Protein AF-K6YS62-F1 (afdb_monomer)

Structure (mmCIF, N/CA/C/O backbone):
data_AF-K6YS62-F1
#
_entry.id   AF-K6YS62-F1
#
loop_
_atom_site.group_PDB
_atom_site.id
_atom_site.type_symbol
_atom_site.label_atom_id
_atom_site.label_alt_id
_atom_site.label_comp_id
_atom_site.label_asym_id
_atom_site.label_entity_id
_atom_site.label_seq_id
_atom_site.pdbx_PDB_ins_code
_atom_site.Cartn_x
_atom_site.Cartn_y
_atom_site.Cartn_z
_atom_site.occupancy
_atom_site.B_iso_or_equiv
_atom_site.auth_seq_id
_atom_site.auth_comp_id
_atom_site.auth_asym_id
_atom_site.auth_atom_id
_atom_site.pdbx_PDB_model_num
ATOM 1 N N . MET A 1 1 ? -20.006 2.395 -4.637 1.00 60.44 1 MET A N 1
ATOM 2 C CA . MET A 1 1 ? -19.168 1.304 -5.194 1.00 60.44 1 MET A CA 1
ATOM 3 C C . MET A 1 1 ? -18.033 1.831 -6.076 1.00 60.44 1 MET A C 1
ATOM 5 O O . MET A 1 1 ? -16.955 1.257 -6.033 1.00 60.44 1 MET A O 1
ATOM 9 N N . GLU A 1 2 ? -18.225 2.930 -6.817 1.00 69.44 2 GLU A N 1
ATOM 10 C CA . GLU A 1 2 ? -17.193 3.545 -7.678 1.00 69.44 2 GLU A CA 1
ATOM 11 C C . GLU A 1 2 ? -15.904 3.964 -6.936 1.00 69.44 2 GLU A C 1
ATOM 13 O O . GLU A 1 2 ? -14.799 3.771 -7.443 1.00 69.44 2 GLU A O 1
ATOM 18 N N . ASP A 1 3 ? -16.038 4.430 -5.692 1.00 81.31 3 ASP A N 1
ATOM 19 C CA . ASP A 1 3 ? -14.930 4.899 -4.848 1.00 81.31 3 ASP A CA 1
ATOM 20 C C . ASP A 1 3 ? -13.915 3.796 -4.471 1.00 81.31 3 ASP A C 1
ATOM 22 O O . ASP A 1 3 ? -12.702 3.977 -4.579 1.00 81.31 3 ASP A O 1
ATOM 26 N N . VAL A 1 4 ? -14.391 2.589 -4.135 1.00 86.06 4 VAL A N 1
ATOM 27 C CA . VAL A 1 4 ? -13.523 1.457 -3.750 1.00 86.06 4 VAL A CA 1
ATOM 28 C C . VAL A 1 4 ? -12.637 1.016 -4.915 1.00 86.06 4 VAL A C 1
ATOM 30 O O . VAL A 1 4 ? -11.439 0.791 -4.739 1.00 86.06 4 VAL A O 1
ATOM 33 N N . ALA A 1 5 ? -13.206 0.931 -6.120 1.00 88.81 5 ALA A N 1
ATOM 34 C CA . ALA A 1 5 ? -12.458 0.564 -7.317 1.00 88.81 5 ALA A CA 1
ATOM 35 C C . ALA A 1 5 ? -11.406 1.626 -7.672 1.00 88.81 5 ALA A C 1
ATOM 37 O O . ALA A 1 5 ? -10.295 1.288 -8.082 1.00 88.81 5 ALA A O 1
ATOM 38 N N . GLN A 1 6 ? -11.725 2.909 -7.482 1.00 92.69 6 GLN A N 1
ATOM 39 C CA . GLN A 1 6 ? -10.780 3.992 -7.732 1.00 92.69 6 GLN A CA 1
ATOM 40 C C . GLN A 1 6 ? -9.634 4.011 -6.713 1.00 92.69 6 GLN A C 1
ATOM 42 O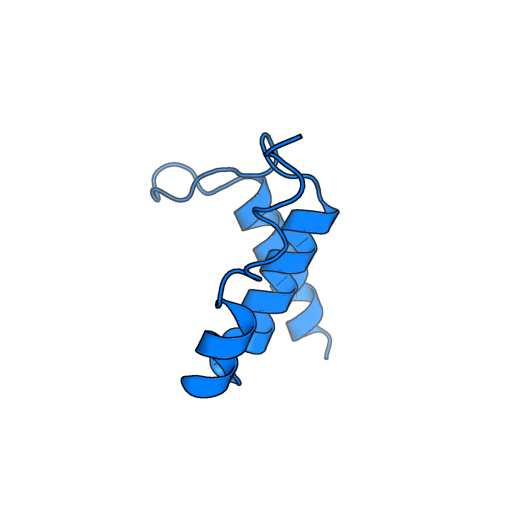 O . GLN A 1 6 ? -8.469 4.135 -7.101 1.00 92.69 6 GLN A O 1
ATOM 47 N N . SER A 1 7 ? -9.943 3.810 -5.430 1.00 94.12 7 SER A N 1
ATOM 48 C CA . SER A 1 7 ? -8.947 3.634 -4.369 1.00 94.12 7 SER A CA 1
ATOM 49 C C . SER A 1 7 ? -8.023 2.443 -4.659 1.00 94.12 7 SER A C 1
ATOM 51 O O . SER A 1 7 ? -6.801 2.574 -4.585 1.00 94.12 7 SER A O 1
ATOM 53 N N . ALA A 1 8 ? -8.574 1.315 -5.123 1.00 95.38 8 ALA A N 1
ATOM 54 C CA . ALA A 1 8 ? -7.795 0.132 -5.490 1.00 95.38 8 ALA A CA 1
ATOM 55 C C . ALA A 1 8 ? -6.774 0.418 -6.604 1.00 95.38 8 ALA A C 1
ATOM 57 O O . ALA A 1 8 ? -5.599 0.073 -6.483 1.00 95.38 8 ALA A O 1
ATOM 58 N N . ARG A 1 9 ? -7.198 1.109 -7.671 1.00 96.69 9 ARG A N 1
ATOM 59 C CA . ARG A 1 9 ? -6.310 1.512 -8.778 1.00 96.69 9 ARG A CA 1
ATOM 60 C C . ARG A 1 9 ? -5.221 2.478 -8.316 1.00 96.69 9 ARG A C 1
ATOM 62 O O . ARG A 1 9 ? -4.074 2.354 -8.741 1.00 96.69 9 ARG A O 1
ATOM 69 N N . LYS A 1 10 ? -5.561 3.426 -7.436 1.00 96.56 10 LYS A N 1
ATOM 70 C CA . LYS A 1 10 ? -4.588 4.358 -6.851 1.00 96.56 10 LYS A CA 1
ATOM 71 C C . LYS A 1 10 ? -3.543 3.609 -6.023 1.00 96.56 10 LYS A C 1
ATOM 73 O O . LYS A 1 10 ? -2.351 3.847 -6.203 1.00 96.56 10 LYS A O 1
ATOM 78 N N . ASN A 1 11 ? -3.978 2.682 -5.172 1.00 96.38 11 ASN A N 1
ATOM 79 C CA . ASN A 1 11 ? -3.085 1.865 -4.352 1.00 96.38 11 ASN A CA 1
ATOM 80 C C . ASN A 1 11 ? -2.169 1.002 -5.222 1.00 96.38 11 ASN A C 1
ATOM 82 O O . ASN A 1 11 ? -0.963 0.987 -4.996 1.00 96.38 11 ASN A O 1
ATOM 86 N N . PHE A 1 12 ? -2.710 0.369 -6.268 1.00 97.69 12 PHE A N 1
ATOM 87 C CA . PHE A 1 12 ? -1.913 -0.359 -7.254 1.00 97.69 12 PHE A CA 1
ATOM 88 C C . PHE A 1 12 ? -0.815 0.530 -7.850 1.00 97.69 12 PHE A C 1
ATOM 90 O O . PHE A 1 12 ? 0.357 0.154 -7.860 1.00 97.69 12 PHE A O 1
ATOM 97 N N . TRP A 1 13 ? -1.172 1.734 -8.308 1.00 97.69 13 TRP A N 1
ATOM 98 C CA . TRP A 1 13 ? -0.213 2.643 -8.931 1.00 97.69 13 TRP A CA 1
ATOM 99 C C . TRP A 1 13 ? 0.898 3.065 -7.964 1.00 97.69 13 TRP A C 1
ATOM 101 O O . TRP A 1 13 ? 2.071 3.035 -8.340 1.00 97.69 13 TRP A O 1
ATOM 111 N N . VAL A 1 14 ? 0.535 3.403 -6.722 1.00 97.38 14 VAL A N 1
ATOM 112 C CA . VAL A 1 14 ? 1.481 3.793 -5.666 1.00 97.38 14 VAL A CA 1
ATOM 113 C C . VAL A 1 14 ? 2.410 2.641 -5.296 1.00 97.38 14 VAL A C 1
ATOM 115 O O . VAL A 1 14 ? 3.610 2.854 -5.187 1.00 97.38 14 VAL A O 1
ATOM 118 N N . ILE A 1 15 ? 1.901 1.419 -5.143 1.00 96.25 15 ILE A N 1
ATOM 119 C CA . ILE A 1 15 ? 2.727 0.251 -4.805 1.00 96.25 15 ILE A CA 1
ATOM 120 C C . ILE A 1 15 ? 3.669 -0.102 -5.967 1.00 96.25 15 ILE A C 1
ATOM 122 O O . ILE A 1 15 ? 4.853 -0.384 -5.765 1.00 96.25 15 ILE A O 1
ATOM 126 N N . LYS A 1 16 ? 3.173 -0.032 -7.206 1.00 97.81 16 LYS A N 1
ATOM 127 C CA . LYS A 1 16 ? 3.963 -0.338 -8.402 1.00 97.81 16 LYS A CA 1
ATOM 128 C C . LYS A 1 16 ? 5.115 0.649 -8.601 1.00 97.81 16 LYS A C 1
ATOM 130 O O . LYS A 1 16 ? 6.233 0.223 -8.890 1.00 97.81 16 LYS A O 1
ATOM 135 N N . HIS A 1 17 ? 4.871 1.946 -8.427 1.00 97.50 17 HIS A N 1
ATOM 136 C CA . HIS A 1 17 ? 5.837 2.993 -8.788 1.00 97.50 17 HIS A CA 1
ATOM 137 C C . HIS A 1 17 ? 6.529 3.660 -7.597 1.00 97.50 17 HIS A C 1
ATOM 139 O O . HIS A 1 17 ? 7.523 4.360 -7.791 1.00 97.50 17 HIS A O 1
ATOM 145 N N . GLY A 1 18 ? 6.040 3.438 -6.379 1.00 96.12 18 GLY A N 1
ATOM 146 C CA . GLY A 1 18 ? 6.481 4.153 -5.191 1.00 96.12 18 GLY A CA 1
ATOM 147 C C . GLY A 1 18 ? 6.105 5.634 -5.222 1.00 96.12 18 GLY A C 1
ATOM 148 O O . GLY A 1 18 ? 5.399 6.121 -6.109 1.00 96.12 18 GLY A O 1
ATOM 149 N N . ILE A 1 19 ? 6.603 6.373 -4.232 1.00 95.94 19 ILE A N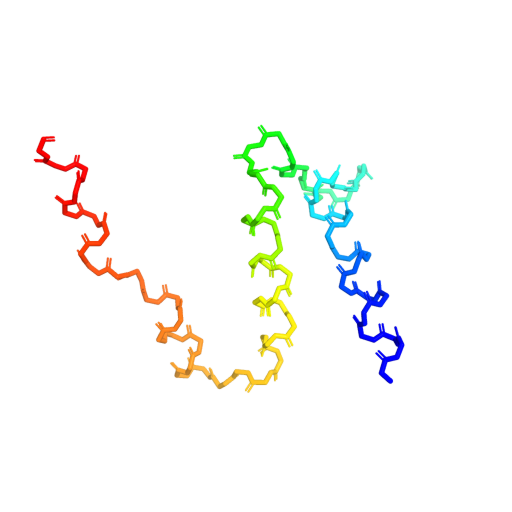 1
ATOM 150 C CA . ILE A 1 19 ? 6.469 7.831 -4.161 1.00 95.94 19 ILE A CA 1
ATOM 151 C C . ILE A 1 19 ? 7.853 8.409 -3.863 1.00 95.94 19 ILE A C 1
ATOM 153 O O . ILE A 1 19 ? 8.509 8.074 -2.874 1.00 95.94 19 ILE A O 1
ATOM 157 N N . LYS A 1 20 ? 8.323 9.290 -4.749 1.00 94.19 20 LYS A N 1
ATOM 158 C CA . LYS A 1 20 ? 9.639 9.921 -4.622 1.00 94.19 20 LYS A CA 1
ATOM 159 C C . LYS A 1 20 ? 9.710 10.739 -3.328 1.00 94.19 20 LYS A C 1
ATOM 161 O O . LYS A 1 20 ? 8.786 11.481 -3.018 1.00 94.19 20 LYS A O 1
ATOM 166 N N . ALA A 1 21 ? 10.830 10.623 -2.614 1.00 94.69 21 ALA A N 1
ATO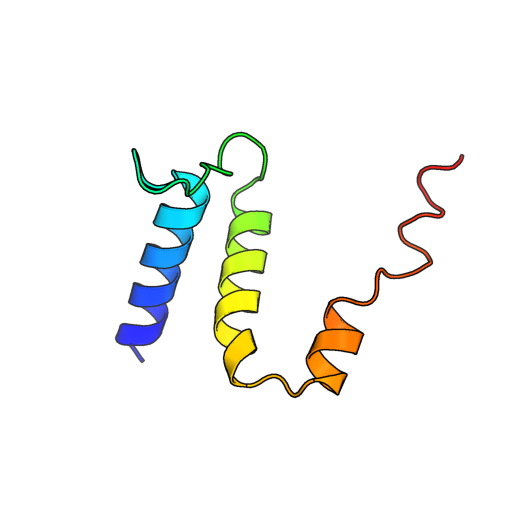M 167 C CA . ALA A 1 21 ? 11.111 11.346 -1.369 1.00 94.69 21 ALA A CA 1
ATOM 168 C C . ALA A 1 21 ? 10.148 11.073 -0.189 1.00 94.69 21 ALA A C 1
ATOM 170 O O . ALA A 1 21 ? 10.207 11.790 0.802 1.00 94.69 21 ALA A O 1
ATOM 171 N N . SER A 1 22 ? 9.312 10.026 -0.242 1.00 94.50 22 SER A N 1
ATOM 172 C CA . SER A 1 22 ? 8.457 9.624 0.892 1.00 94.50 22 SER A CA 1
ATOM 173 C C . SER A 1 22 ? 8.954 8.376 1.632 1.00 94.50 22 SER A C 1
ATOM 175 O O . SER A 1 22 ? 8.292 7.904 2.551 1.00 94.50 22 SER A O 1
ATOM 177 N N . GLY A 1 23 ? 10.052 7.772 1.167 1.00 92.88 23 GLY A N 1
ATOM 178 C CA . GLY A 1 23 ? 10.496 6.451 1.617 1.00 92.88 23 GLY A CA 1
ATOM 179 C C . GLY A 1 23 ? 9.657 5.280 1.085 1.00 92.88 23 GLY A C 1
ATOM 180 O O . GLY A 1 23 ? 10.000 4.140 1.373 1.00 92.88 23 GLY A O 1
ATOM 181 N N . MET A 1 24 ? 8.603 5.524 0.290 1.00 93.81 24 MET A N 1
ATOM 182 C CA . MET A 1 24 ? 7.790 4.460 -0.312 1.00 93.81 24 MET A CA 1
ATOM 183 C C . MET A 1 24 ? 8.529 3.846 -1.515 1.00 93.81 24 MET A C 1
ATOM 185 O O . MET A 1 24 ? 8.706 4.538 -2.527 1.00 93.81 24 MET A O 1
ATOM 189 N N . PRO A 1 25 ? 8.957 2.572 -1.447 1.00 93.62 25 PRO A N 1
ATOM 190 C CA . PRO A 1 25 ? 9.662 1.917 -2.544 1.00 93.62 25 PRO A CA 1
ATOM 191 C C . PRO A 1 25 ? 8.739 1.622 -3.736 1.00 93.62 25 PRO A C 1
ATOM 193 O O . PRO A 1 25 ? 7.526 1.496 -3.592 1.00 93.62 25 PRO A O 1
ATOM 196 N N . ALA A 1 26 ? 9.340 1.468 -4.918 1.00 96.12 26 ALA A N 1
ATOM 197 C CA . ALA A 1 26 ? 8.659 0.993 -6.121 1.00 96.12 26 ALA A CA 1
ATOM 198 C C . ALA A 1 26 ? 8.798 -0.530 -6.240 1.00 96.12 26 ALA A C 1
ATOM 200 O O . ALA A 1 26 ? 9.916 -1.026 -6.400 1.00 96.12 26 ALA A O 1
ATOM 201 N N . TRP A 1 27 ? 7.691 -1.276 -6.199 1.00 95.69 27 TRP A N 1
ATOM 202 C CA . TRP A 1 27 ? 7.726 -2.745 -6.273 1.00 95.69 27 TRP A CA 1
ATOM 203 C C . TRP A 1 27 ? 7.468 -3.318 -7.663 1.00 95.69 27 TRP A C 1
ATOM 205 O O . TRP A 1 27 ? 7.749 -4.489 -7.887 1.00 95.69 27 TRP A O 1
ATOM 215 N N . GLY A 1 28 ? 7.067 -2.501 -8.639 1.00 94.31 28 GLY A N 1
ATOM 216 C CA . GLY A 1 28 ? 6.842 -2.944 -10.020 1.00 94.31 28 GLY A CA 1
ATOM 217 C C . GLY A 1 28 ? 8.079 -3.483 -10.744 1.00 94.31 28 GLY A C 1
ATOM 218 O O . GLY A 1 28 ? 7.952 -4.041 -11.826 1.00 94.31 28 GLY A O 1
ATOM 219 N N . LYS A 1 29 ? 9.280 -3.303 -10.177 1.00 92.06 29 LYS A N 1
ATOM 220 C CA . LYS A 1 29 ? 10.525 -3.889 -10.702 1.00 92.06 29 LYS A CA 1
ATOM 221 C C . LYS A 1 29 ? 10.816 -5.285 -10.152 1.00 92.06 29 LYS A C 1
ATOM 223 O O . LYS A 1 29 ? 11.586 -6.015 -10.762 1.00 92.06 29 LYS A O 1
ATOM 228 N N . THR A 1 30 ? 10.269 -5.623 -8.987 1.00 92.94 30 THR A N 1
ATOM 229 C CA . THR A 1 30 ? 10.564 -6.870 -8.263 1.00 92.94 30 THR A CA 1
ATOM 230 C C . THR A 1 30 ? 9.351 -7.790 -8.145 1.00 92.94 30 THR A C 1
ATOM 232 O O . THR A 1 30 ? 9.514 -8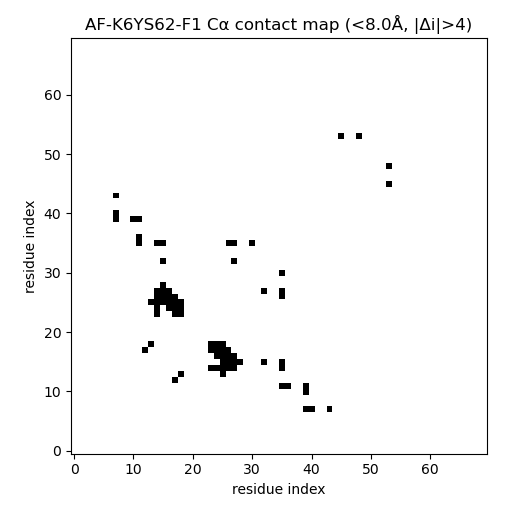.957 -7.815 1.00 92.94 30 THR A O 1
ATOM 235 N N . HIS A 1 31 ? 8.147 -7.277 -8.398 1.00 94.44 31 HIS A N 1
ATOM 236 C CA . HIS A 1 31 ? 6.876 -7.981 -8.276 1.00 94.44 31 HIS A CA 1
ATOM 237 C C . HIS A 1 31 ? 6.051 -7.754 -9.545 1.00 94.44 31 HIS A C 1
ATOM 239 O O . HIS A 1 31 ? 6.009 -6.636 -10.064 1.00 94.44 31 HIS A O 1
ATOM 245 N N . ASP A 1 32 ? 5.389 -8.806 -10.027 1.00 96.12 32 ASP A N 1
ATOM 246 C CA . ASP A 1 32 ? 4.443 -8.696 -11.134 1.00 96.12 32 ASP A CA 1
ATOM 247 C C . ASP A 1 32 ? 3.124 -8.024 -10.707 1.00 96.12 32 ASP A C 1
ATOM 249 O O . ASP A 1 32 ? 2.826 -7.828 -9.522 1.00 96.12 32 ASP A O 1
ATOM 253 N N . ASP A 1 33 ? 2.312 -7.659 -11.699 1.00 96.50 33 ASP A N 1
ATOM 254 C CA . ASP A 1 33 ? 1.049 -6.961 -11.467 1.00 96.50 33 ASP A CA 1
ATOM 255 C C . ASP A 1 33 ? 0.052 -7.811 -10.668 1.00 96.50 33 ASP A C 1
ATOM 257 O O . ASP A 1 33 ? -0.710 -7.262 -9.873 1.00 96.50 33 ASP A O 1
ATOM 261 N N . GLN A 1 34 ? 0.069 -9.139 -10.825 1.00 96.38 34 GLN A N 1
ATOM 262 C CA . GLN A 1 34 ? -0.822 -10.040 -10.092 1.00 96.38 34 GLN A CA 1
ATOM 263 C C . GLN A 1 34 ? -0.507 -10.016 -8.594 1.00 96.38 34 GLN A C 1
ATOM 265 O O . GLN A 1 34 ? -1.410 -9.900 -7.762 1.00 96.38 34 GLN A O 1
ATOM 270 N N . ARG A 1 35 ? 0.776 -10.068 -8.238 1.00 95.06 35 ARG A N 1
ATOM 271 C CA . ARG A 1 35 ? 1.238 -9.995 -6.856 1.00 95.06 35 ARG A CA 1
ATOM 272 C C . ARG A 1 35 ? 0.976 -8.620 -6.246 1.00 95.06 35 ARG A C 1
ATOM 274 O O . ARG A 1 35 ? 0.566 -8.549 -5.089 1.00 95.06 35 ARG A O 1
ATOM 281 N N . ILE A 1 36 ? 1.117 -7.538 -7.014 1.00 96.38 36 ILE A N 1
ATOM 282 C CA . ILE A 1 36 ? 0.742 -6.189 -6.556 1.00 96.38 36 ILE A CA 1
ATOM 283 C C . ILE A 1 36 ? -0.774 -6.095 -6.315 1.00 96.38 36 ILE A C 1
ATOM 285 O O . ILE A 1 36 ? -1.200 -5.546 -5.299 1.00 96.38 36 ILE A O 1
ATOM 289 N N . TRP A 1 37 ? -1.609 -6.670 -7.185 1.00 97.00 37 TRP A N 1
ATOM 290 C CA . TRP A 1 37 ? -3.058 -6.727 -6.963 1.00 97.00 37 TRP A CA 1
ATOM 291 C C . TRP A 1 37 ? -3.442 -7.541 -5.724 1.00 97.00 37 TRP A C 1
ATOM 293 O O . TRP A 1 37 ? -4.340 -7.127 -4.989 1.00 97.00 37 TRP A O 1
ATOM 303 N N . ALA A 1 38 ? -2.742 -8.643 -5.439 1.00 94.75 38 ALA A N 1
ATOM 304 C CA . ALA A 1 38 ? -2.941 -9.404 -4.206 1.00 94.75 38 ALA A CA 1
ATOM 305 C C . ALA A 1 38 ? -2.643 -8.555 -2.954 1.00 94.75 38 ALA A C 1
ATOM 307 O O . ALA A 1 38 ? -3.409 -8.589 -1.991 1.00 94.75 38 ALA A O 1
ATOM 308 N N . MET A 1 39 ? -1.593 -7.723 -2.989 1.00 94.50 39 MET A N 1
ATOM 309 C CA . MET A 1 39 ? -1.299 -6.764 -1.914 1.00 94.50 39 MET A CA 1
ATOM 310 C C . MET A 1 39 ? -2.403 -5.709 -1.766 1.00 94.50 39 MET A C 1
ATOM 312 O O . MET A 1 39 ? -2.813 -5.409 -0.648 1.00 94.50 39 MET A O 1
ATOM 316 N N . VAL A 1 40 ? -2.927 -5.167 -2.872 1.00 95.94 40 VAL A N 1
ATOM 317 C CA . VAL A 1 40 ? -4.052 -4.213 -2.835 1.00 95.94 40 VAL A CA 1
ATOM 318 C C . VAL A 1 40 ? -5.289 -4.847 -2.196 1.00 95.94 40 VAL A C 1
ATOM 320 O O . VAL A 1 40 ? -5.901 -4.231 -1.324 1.00 95.94 40 VAL A O 1
ATOM 323 N N . ALA A 1 41 ? -5.634 -6.076 -2.584 1.00 93.69 41 ALA A N 1
ATOM 324 C CA . ALA A 1 41 ? -6.764 -6.805 -2.013 1.00 93.69 41 ALA A CA 1
ATOM 325 C C . ALA A 1 41 ? -6.573 -7.075 -0.512 1.00 93.69 41 ALA A C 1
A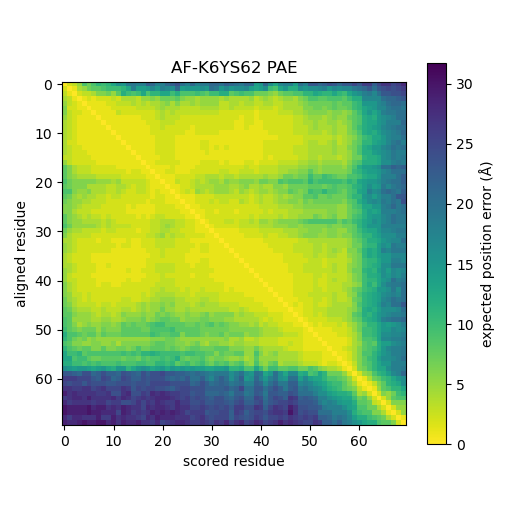TOM 327 O O . ALA A 1 41 ? -7.511 -6.926 0.271 1.00 93.69 41 ALA A O 1
ATOM 328 N N . PHE A 1 42 ? -5.348 -7.408 -0.095 1.00 91.88 42 PHE A N 1
ATOM 329 C CA . PHE A 1 42 ? -5.009 -7.565 1.316 1.00 91.88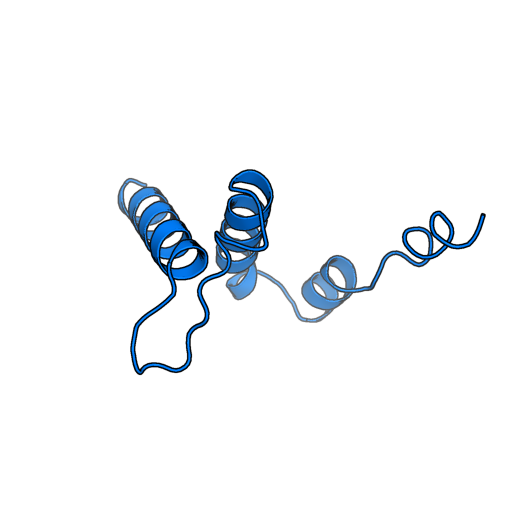 42 PHE A CA 1
ATOM 330 C C . PHE A 1 42 ? -5.192 -6.257 2.100 1.00 91.88 42 PHE A C 1
ATOM 332 O O . PHE A 1 42 ? -5.864 -6.255 3.128 1.00 91.88 42 PHE A O 1
ATOM 339 N N . LEU A 1 43 ? -4.679 -5.130 1.594 1.00 91.81 43 LEU A N 1
ATOM 340 C CA . LEU A 1 43 ? -4.829 -3.820 2.242 1.00 91.81 43 LEU A CA 1
ATOM 341 C C . LEU A 1 43 ? -6.294 -3.382 2.375 1.00 91.81 43 LEU A C 1
ATOM 343 O O . LEU A 1 43 ? -6.635 -2.708 3.341 1.00 91.81 43 LEU A O 1
ATOM 347 N N . GLN A 1 44 ? -7.160 -3.761 1.432 1.00 91.81 44 GLN A N 1
ATOM 348 C CA . GLN A 1 44 ? -8.597 -3.487 1.524 1.00 91.81 44 GLN A CA 1
ATOM 349 C C . GLN A 1 44 ? -9.286 -4.305 2.617 1.00 91.81 44 GLN A C 1
ATOM 351 O O . GLN A 1 44 ? -10.185 -3.793 3.273 1.00 91.81 44 GLN A O 1
ATOM 356 N N . ARG A 1 45 ? -8.862 -5.557 2.814 1.00 90.56 45 ARG A N 1
ATOM 357 C CA . ARG A 1 45 ? -9.385 -6.438 3.867 1.00 90.56 45 ARG A CA 1
ATOM 358 C C . ARG A 1 45 ? -8.846 -6.064 5.245 1.00 90.56 45 ARG A C 1
ATOM 360 O O . ARG A 1 45 ? -9.524 -6.301 6.232 1.00 90.56 45 ARG A O 1
ATOM 367 N N . LEU A 1 46 ? -7.645 -5.484 5.322 1.00 91.06 46 LEU A N 1
ATOM 368 C CA . LEU A 1 46 ? -6.920 -5.241 6.573 1.00 91.06 46 LEU A CA 1
ATOM 369 C C . LEU A 1 46 ? -7.745 -4.552 7.683 1.00 91.06 46 LEU A C 1
ATOM 371 O O . LEU A 1 46 ? -7.670 -5.030 8.811 1.00 91.06 46 LEU A O 1
ATOM 375 N N . PRO A 1 47 ? -8.552 -3.499 7.423 1.00 90.44 47 PRO A N 1
ATOM 376 C CA . PRO A 1 47 ? -9.373 -2.860 8.459 1.00 90.44 47 PRO A CA 1
ATOM 377 C C . PRO A 1 47 ? -10.490 -3.752 9.019 1.00 90.44 47 PRO A C 1
ATOM 379 O O . PRO A 1 47 ? -11.003 -3.480 10.100 1.00 90.44 47 PRO A O 1
ATOM 382 N N . GLU A 1 48 ? -10.889 -4.785 8.275 1.00 90.12 48 GLU A N 1
ATOM 383 C CA . GLU A 1 48 ? -11.939 -5.737 8.652 1.00 90.12 48 GLU A CA 1
ATOM 384 C C . GLU A 1 48 ? -11.374 -6.954 9.400 1.00 90.12 48 GLU A C 1
ATOM 386 O O . GLU A 1 48 ? -12.136 -7.723 9.985 1.00 90.12 48 GLU A O 1
ATOM 391 N N . LEU A 1 49 ? -10.048 -7.146 9.380 1.00 89.75 49 LEU A N 1
ATOM 392 C CA . LEU A 1 49 ? -9.404 -8.291 10.012 1.00 89.75 49 LEU A CA 1
ATOM 393 C C . LEU A 1 49 ? -9.311 -8.103 11.524 1.00 89.75 49 LEU A C 1
ATOM 395 O 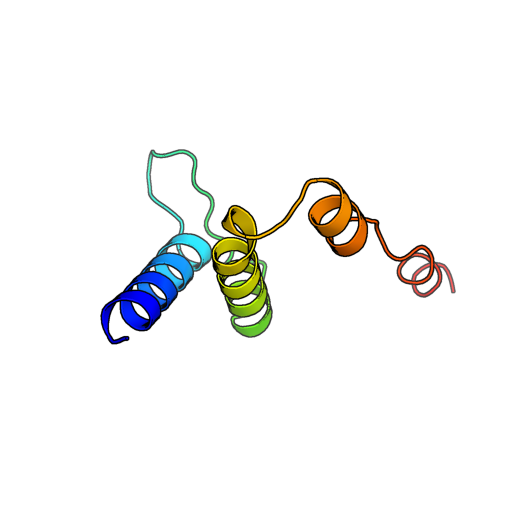O . LEU A 1 49 ? -8.791 -7.104 12.023 1.00 89.75 49 LEU A O 1
ATOM 399 N N . THR A 1 50 ? -9.730 -9.127 12.263 1.00 90.75 50 THR A N 1
ATOM 400 C CA . THR A 1 50 ? -9.348 -9.267 13.671 1.00 90.75 50 THR A CA 1
ATOM 401 C C . THR A 1 50 ? -7.873 -9.661 13.786 1.00 90.75 50 THR A C 1
ATOM 403 O O . THR A 1 50 ? -7.264 -10.144 12.828 1.00 90.75 50 THR A O 1
ATOM 406 N N . ALA A 1 51 ? -7.287 -9.497 14.975 1.00 87.06 51 ALA A N 1
ATOM 407 C CA . ALA A 1 51 ? -5.905 -9.908 15.231 1.00 87.06 51 ALA A CA 1
ATOM 408 C C . ALA A 1 51 ? -5.669 -11.395 14.895 1.00 87.06 51 ALA A C 1
ATOM 410 O O . ALA A 1 51 ? -4.677 -11.725 14.248 1.00 87.06 51 ALA A O 1
ATOM 411 N N . ASP A 1 52 ? -6.614 -12.269 15.247 1.00 87.38 52 ASP A N 1
ATOM 412 C CA . ASP A 1 52 ? -6.538 -13.706 14.959 1.00 87.38 52 ASP A CA 1
ATOM 413 C C . ASP A 1 52 ? -6.611 -13.991 13.451 1.00 87.38 52 ASP A C 1
ATOM 415 O O . ASP A 1 52 ? -5.850 -14.798 12.921 1.00 87.38 52 ASP A O 1
ATOM 419 N N . GLN A 1 53 ? -7.488 -13.292 12.722 1.00 84.06 53 GLN A N 1
ATOM 420 C CA . GLN A 1 53 ? -7.601 -13.441 11.268 1.00 84.06 53 GLN A CA 1
ATOM 421 C C . GLN A 1 53 ? -6.353 -12.929 10.542 1.00 84.06 53 GLN A C 1
ATOM 423 O O . GLN A 1 53 ? -5.900 -13.550 9.581 1.00 84.06 53 GLN A O 1
ATOM 428 N N . TYR A 1 54 ? -5.768 -11.827 11.015 1.00 84.75 54 TYR A N 1
ATOM 429 C CA . TYR A 1 54 ? -4.481 -11.339 10.529 1.00 84.75 54 TYR A CA 1
ATOM 430 C C . TYR A 1 54 ? -3.372 -12.370 10.770 1.00 84.75 54 TYR A C 1
ATOM 432 O O . TYR A 1 54 ? -2.590 -12.642 9.860 1.00 84.75 54 TYR A O 1
ATOM 440 N N . GLN A 1 55 ? -3.321 -12.982 11.959 1.00 83.94 55 GLN A N 1
ATOM 441 C CA . GLN A 1 55 ? -2.350 -14.035 12.268 1.00 83.94 55 GLN A CA 1
ATOM 442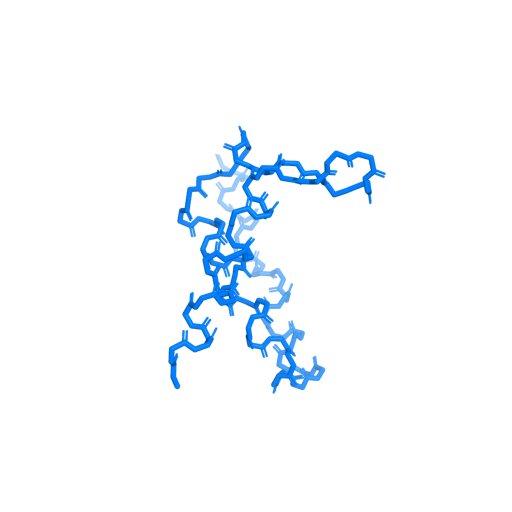 C C . GLN A 1 55 ? -2.512 -15.243 11.349 1.00 83.94 55 GLN A C 1
ATOM 444 O O . GLN A 1 55 ? -1.517 -15.717 10.826 1.00 83.94 55 GLN A O 1
ATOM 449 N N . ILE A 1 56 ? -3.733 -15.705 11.076 1.00 82.62 56 ILE A N 1
ATOM 450 C CA . ILE A 1 56 ? -3.963 -16.823 10.146 1.00 82.62 56 ILE A CA 1
ATOM 451 C C . ILE A 1 56 ? -3.500 -16.474 8.723 1.00 82.62 56 ILE A C 1
ATOM 453 O O . ILE A 1 56 ? -2.883 -17.300 8.059 1.00 82.62 56 ILE A O 1
ATOM 457 N N . LEU A 1 57 ? -3.772 -15.253 8.250 1.00 78.19 57 LEU A N 1
ATOM 458 C CA . LEU A 1 57 ? -3.400 -14.812 6.899 1.00 78.19 57 LEU A CA 1
ATOM 459 C C . LEU A 1 57 ? -1.899 -14.539 6.729 1.00 78.19 57 LEU A C 1
ATOM 461 O O . LEU A 1 57 ? -1.405 -14.561 5.603 1.00 78.19 57 LEU A O 1
ATOM 465 N N . THR A 1 58 ? -1.190 -14.235 7.818 1.00 79.56 58 THR A N 1
ATOM 466 C CA . THR A 1 58 ? 0.246 -13.902 7.805 1.00 79.56 58 THR A CA 1
ATOM 467 C C . THR A 1 58 ? 1.137 -14.986 8.388 1.00 79.56 58 THR A C 1
ATOM 469 O O . THR A 1 58 ? 2.354 -14.920 8.210 1.00 79.56 58 THR A O 1
ATOM 472 N N . ALA A 1 59 ? 0.559 -15.987 9.053 1.00 77.31 59 ALA A N 1
ATOM 473 C CA . ALA A 1 59 ? 1.258 -17.196 9.431 1.00 77.31 59 ALA A CA 1
ATOM 474 C C . ALA A 1 59 ? 1.815 -17.808 8.147 1.00 77.31 59 ALA A C 1
ATOM 476 O O . ALA A 1 59 ? 1.069 -18.275 7.289 1.00 77.31 59 ALA A O 1
ATOM 477 N N . LEU A 1 60 ? 3.139 -17.723 8.000 1.00 57.03 60 LEU A N 1
ATOM 478 C CA . LEU A 1 60 ? 3.889 -18.405 6.958 1.00 57.03 60 LEU A CA 1
ATOM 479 C C . LEU A 1 60 ? 3.401 -19.849 6.922 1.00 57.03 60 LEU A C 1
ATOM 481 O O . LEU A 1 60 ? 3.548 -20.559 7.916 1.00 57.03 60 LEU A O 1
ATOM 485 N N . ASP A 1 61 ? 2.805 -20.255 5.802 1.00 55.53 61 ASP A N 1
ATOM 486 C CA . ASP A 1 61 ? 2.477 -21.654 5.571 1.00 55.53 61 ASP A CA 1
ATOM 487 C C . ASP A 1 61 ? 3.777 -22.457 5.753 1.00 55.53 61 ASP A C 1
ATOM 489 O O . ASP A 1 61 ? 4.738 -22.243 5.001 1.00 55.53 61 ASP A O 1
ATOM 493 N N . PRO A 1 62 ? 3.863 -23.338 6.766 1.00 55.03 62 PRO A N 1
ATOM 494 C CA . PRO A 1 62 ? 5.076 -24.098 7.032 1.00 55.03 62 PRO A CA 1
ATOM 495 C C . PRO A 1 62 ? 5.468 -25.022 5.865 1.00 55.03 62 PRO A C 1
ATOM 497 O O . PRO A 1 62 ? 6.616 -25.459 5.820 1.00 55.03 62 PRO A O 1
ATOM 500 N N . ASN A 1 63 ? 4.576 -25.270 4.897 1.00 55.16 63 ASN A N 1
ATOM 501 C CA . ASN A 1 63 ? 4.859 -26.086 3.716 1.00 55.16 63 ASN A CA 1
ATOM 502 C C . ASN A 1 63 ? 5.480 -25.298 2.550 1.00 55.16 63 ASN A C 1
ATOM 504 O O . ASN A 1 63 ? 6.169 -25.893 1.727 1.00 55.16 63 ASN A O 1
ATOM 508 N N . VAL A 1 64 ? 5.337 -23.966 2.485 1.00 56.53 64 VAL A N 1
ATOM 509 C CA . VAL A 1 64 ? 5.957 -23.154 1.409 1.00 56.53 64 VAL A CA 1
ATOM 510 C C . VAL A 1 64 ? 7.490 -23.142 1.520 1.00 56.53 64 VAL A C 1
ATOM 512 O O . VAL A 1 64 ? 8.194 -22.999 0.524 1.00 56.53 64 VAL A O 1
ATOM 515 N N . ASN A 1 65 ? 8.031 -23.370 2.720 1.00 51.66 65 ASN A N 1
ATOM 516 C CA . ASN A 1 65 ? 9.475 -23.490 2.944 1.00 51.66 65 ASN A CA 1
ATOM 517 C C . ASN A 1 65 ? 10.038 -24.894 2.641 1.00 51.66 65 ASN A C 1
ATOM 519 O O . ASN A 1 65 ? 11.254 -25.066 2.690 1.00 51.66 65 ASN A O 1
ATOM 523 N N . GLN A 1 66 ? 9.197 -25.894 2.344 1.00 46.84 66 GLN A N 1
ATOM 524 C CA . GLN A 1 66 ? 9.648 -27.268 2.082 1.00 46.84 66 GLN A CA 1
ATOM 525 C C . GLN A 1 66 ? 9.951 -27.546 0.598 1.00 46.84 66 GLN A C 1
ATOM 527 O O . GLN A 1 66 ? 10.718 -28.460 0.309 1.00 46.84 66 GLN A O 1
ATOM 532 N N . GLU A 1 67 ? 9.447 -26.737 -0.342 1.00 45.06 67 GLU A N 1
ATOM 533 C CA . GLU A 1 67 ? 9.718 -26.898 -1.787 1.00 45.06 67 GLU A CA 1
ATOM 534 C C . GLU A 1 67 ? 11.047 -26.278 -2.261 1.00 45.06 67 GLU A C 1
ATOM 536 O O . GLU A 1 67 ? 11.489 -26.552 -3.370 1.00 45.06 67 GLU A O 1
ATOM 541 N N . MET A 1 68 ? 11.722 -25.478 -1.429 1.00 47.84 68 MET A N 1
ATOM 542 C CA . MET A 1 68 ? 13.024 -24.861 -1.756 1.00 47.84 68 MET A CA 1
ATOM 543 C C . MET A 1 68 ? 14.222 -25.637 -1.174 1.00 47.84 68 MET A C 1
ATOM 545 O O . MET A 1 68 ? 15.354 -25.159 -1.232 1.00 47.84 68 MET A O 1
ATOM 549 N N . ALA A 1 69 ? 13.974 -26.811 -0.581 1.00 47.69 69 ALA A N 1
ATOM 550 C CA . ALA A 1 69 ? 14.980 -27.668 0.054 1.00 47.69 69 ALA A CA 1
ATOM 551 C C . ALA A 1 69 ? 15.207 -29.008 -0.680 1.00 47.69 69 ALA A C 1
ATOM 553 O O . ALA A 1 69 ? 15.735 -29.943 -0.077 1.00 47.69 69 ALA A O 1
ATOM 554 N N . HIS A 1 70 ? 14.835 -29.100 -1.962 1.00 38.62 70 HIS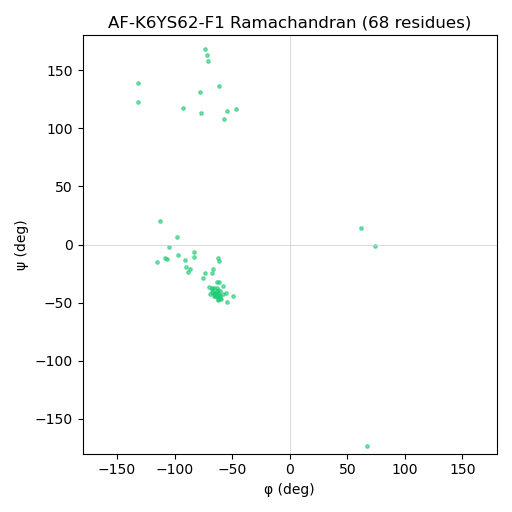 A N 1
ATOM 555 C CA . HIS A 1 70 ? 15.109 -30.254 -2.823 1.00 38.62 70 HIS A CA 1
ATOM 556 C C . HIS A 1 70 ? 15.761 -29.846 -4.143 1.00 38.62 70 HIS A C 1
ATOM 558 O O . HIS A 1 70 ? 15.316 -28.843 -4.741 1.00 38.62 70 HIS A O 1
#

pLDDT: mean 84.86, std 16.32, range [38.62, 97.81]

Secondary structure (DSSP, 8-state):
-HHHHHHHHHHHHHHHH-BTTTTB---TTTS-HHHHHHHHHHHHHGGG--HHHHHHHHS--TTTTTTT--

Mean predicted aligned error: 8.03 Å

Foldseek 3Di:
DVVLVVVLVVQLVCQQQPDPPPPGDHCVVPDPSVVSSVVSVCVVCVVVDDPVRVCVVPVPPPVVVVVVPD

Radius of gyration: 14.93 Å; Cα contacts (8 Å, |Δi|>4): 39; chains: 1; bounding box: 34×42×27 Å

Sequence (70 aa):
MEDVAQSARKNFWVIKHGIKASGMPAWGKTHDDQRIWAMVAFLQRLPELTADQYQILTALDPNVNQEMAH

Organism: NCBI:txid493475

InterPro domains:
  IPR009056 Cytochrome c-like domain [PF13442] (9-43)
  IPR036909 Cytochrome c-like domain superfamily [G3DSA:1.10.760.10] (2-52)
  IPR036909 Cytochrome c-like domain superfamily [SSF46626] (11-56)

Solvent-accessible surface area (backbone atoms only — not comparable to full-atom values): 4258 Å² total; per-residue (Å²): 117,71,64,61,58,52,51,47,54,51,48,38,51,40,47,35,62,23,42,90,94,69,82,45,63,52,39,53,86,83,42,56,71,68,60,45,50,52,51,42,54,47,63,70,46,50,88,75,48,49,75,68,56,45,48,64,76,63,52,74,61,79,65,72,68,58,73,80,75,115

Nearest PDB structures (foldseek):
  6tp9-assembly5_G  TM=8.116E-01  e=7.096E-01  Pseudomonas aeruginosa PAO1
  6tp9-assembly3_D  TM=9.227E-01  e=1.370E+00  Pseudomonas aeruginosa PAO1
  6tp9-assembly6_H  TM=8.771E-01  e=1.201E+00  Pseudomonas aeruginosa PAO1
  6tp9-assembly4_K  TM=9.118E-01  e=2.034E+00  Pseudomonas aeruginosa PAO1